Protein AF-A0A662EK58-F1 (afdb_monomer)

Foldseek 3Di:
DLVLLVVCVVVVPPPVVSCVVCVVVVVPPQDPVNSVVSVVVVVVVVVCVVPPDPPPDDPVDDDDDDDDDDDPDDDDPDDD

Mean predicted aligned error: 11.65 Å

Radius of gyration: 18.27 Å; Cα contacts (8 Å, |Δi|>4): 17; chains: 1; bounding box: 47×27×44 Å

Structure (mmCIF, N/CA/C/O backbone):
data_AF-A0A662EK58-F1
#
_entry.id   AF-A0A662EK58-F1
#
loop_
_atom_site.group_PDB
_atom_site.id
_atom_site.type_symbol
_atom_site.label_atom_id
_atom_site.label_alt_id
_atom_site.label_comp_id
_atom_site.label_asym_id
_atom_site.label_entity_id
_atom_site.label_seq_id
_atom_site.pdbx_PDB_ins_code
_atom_site.Cartn_x
_atom_site.Cartn_y
_atom_site.Cartn_z
_atom_site.occupancy
_atom_site.B_iso_or_equiv
_atom_site.auth_seq_id
_atom_site.auth_comp_id
_atom_site.auth_asym_id
_atom_site.auth_atom_id
_atom_site.pdbx_PDB_model_num
ATOM 1 N N . MET A 1 1 ? -20.315 1.209 -3.501 1.00 56.62 1 MET A N 1
ATOM 2 C CA . MET A 1 1 ? -19.944 0.819 -2.118 1.00 56.62 1 MET A CA 1
ATOM 3 C C . MET A 1 1 ? -18.487 0.383 -1.985 1.00 56.62 1 MET A C 1
ATOM 5 O O . MET A 1 1 ? -17.833 0.884 -1.085 1.00 56.62 1 MET A O 1
ATOM 9 N N . VAL A 1 2 ? -17.958 -0.480 -2.864 1.00 64.62 2 VAL A N 1
ATOM 10 C CA . VAL A 1 2 ? -16.547 -0.930 -2.808 1.00 64.62 2 VAL A CA 1
ATOM 11 C C . VAL A 1 2 ? -15.545 0.215 -3.027 1.00 64.62 2 VAL A C 1
ATOM 13 O O . VAL A 1 2 ? -14.567 0.297 -2.297 1.00 64.62 2 VAL A O 1
ATOM 16 N N . GLN A 1 3 ? -15.835 1.163 -3.931 1.00 66.44 3 GLN A N 1
ATOM 17 C CA . GLN A 1 3 ? -14.908 2.260 -4.252 1.00 66.44 3 GLN A CA 1
ATOM 18 C C . GLN A 1 3 ? -14.470 3.107 -3.052 1.00 66.44 3 GLN A C 1
ATOM 20 O O . GLN A 1 3 ? -13.296 3.423 -2.957 1.00 66.44 3 GLN A O 1
ATOM 25 N N . VAL A 1 4 ? -15.362 3.426 -2.107 1.00 67.38 4 VAL A N 1
ATOM 26 C CA . VAL A 1 4 ? -14.999 4.240 -0.930 1.00 67.38 4 VAL A CA 1
ATOM 27 C C . VAL A 1 4 ? -13.985 3.508 -0.046 1.00 67.38 4 VAL A C 1
ATOM 29 O O . VAL A 1 4 ? -13.058 4.123 0.471 1.00 67.38 4 VAL A O 1
ATOM 32 N N . VAL A 1 5 ? -14.137 2.189 0.108 1.00 70.00 5 VAL A N 1
ATOM 33 C CA . VAL A 1 5 ? -13.218 1.361 0.904 1.00 70.00 5 VAL A CA 1
ATOM 34 C C . VAL A 1 5 ? -11.877 1.207 0.186 1.00 70.00 5 VAL A C 1
ATOM 36 O O . VAL A 1 5 ? -10.835 1.317 0.827 1.00 70.00 5 VAL A O 1
ATOM 39 N N . THR A 1 6 ? -11.894 1.026 -1.136 1.00 69.00 6 THR A N 1
ATOM 40 C CA . THR A 1 6 ? -10.683 0.985 -1.966 1.00 69.00 6 THR A CA 1
ATOM 41 C C . THR A 1 6 ? -9.914 2.303 -1.910 1.00 69.00 6 THR A C 1
ATOM 43 O O . THR A 1 6 ? -8.717 2.289 -1.639 1.00 69.00 6 THR A O 1
ATOM 46 N N . GLU A 1 7 ? -10.597 3.435 -2.091 1.00 69.56 7 GLU A N 1
ATOM 47 C CA . GLU A 1 7 ? -10.018 4.780 -2.002 1.00 69.56 7 GLU A CA 1
ATOM 48 C C . GLU A 1 7 ? -9.375 4.994 -0.628 1.00 69.56 7 GLU A C 1
ATOM 50 O O . GLU A 1 7 ? -8.214 5.373 -0.532 1.00 69.56 7 GLU A O 1
ATOM 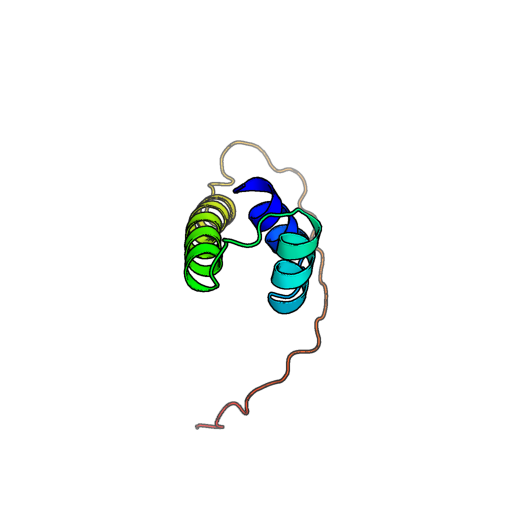55 N N . CYS A 1 8 ? -10.091 4.665 0.451 1.00 71.62 8 CYS A N 1
ATOM 56 C CA . CYS A 1 8 ? -9.575 4.798 1.811 1.00 71.62 8 CYS A CA 1
ATOM 57 C C . CYS A 1 8 ? -8.324 3.946 2.062 1.00 71.62 8 CYS A C 1
ATOM 59 O O . CYS A 1 8 ? -7.397 4.411 2.721 1.00 71.62 8 CYS A O 1
ATOM 61 N N . TYR A 1 9 ? -8.291 2.714 1.550 1.00 71.31 9 TYR A N 1
ATOM 62 C CA . TYR A 1 9 ? -7.144 1.821 1.708 1.00 71.31 9 TYR A CA 1
ATOM 63 C C . TYR A 1 9 ? -5.929 2.315 0.910 1.00 71.31 9 TYR A C 1
ATOM 65 O O . TYR A 1 9 ? -4.822 2.348 1.439 1.00 71.31 9 TYR A O 1
ATOM 73 N N . VAL A 1 10 ? -6.136 2.772 -0.330 1.00 71.56 10 VAL A N 1
ATOM 74 C CA . VAL A 1 10 ? -5.073 3.332 -1.185 1.00 71.56 10 VAL A CA 1
ATOM 75 C C . VAL A 1 10 ? -4.526 4.644 -0.617 1.00 71.56 10 VAL A C 1
ATOM 77 O O . VAL A 1 10 ? -3.320 4.866 -0.629 1.00 71.56 10 VAL A O 1
ATOM 80 N N . GLN A 1 11 ?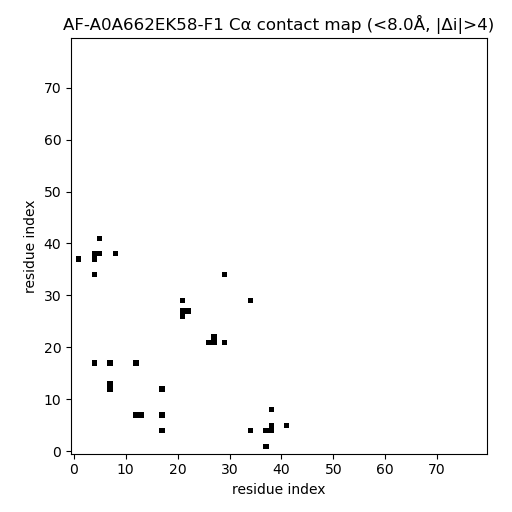 -5.397 5.492 -0.070 1.00 74.81 11 GLN A N 1
ATOM 81 C CA . GLN A 1 11 ? -5.035 6.781 0.526 1.00 74.81 11 GLN A CA 1
ATOM 82 C C . GLN A 1 11 ? -4.478 6.654 1.960 1.00 74.81 11 GLN A C 1
ATOM 84 O O . GLN A 1 11 ? -4.184 7.663 2.600 1.00 74.81 11 GLN A O 1
ATOM 89 N N . GLY A 1 12 ? -4.353 5.436 2.507 1.00 68.50 12 GLY A N 1
ATOM 90 C CA . GLY A 1 12 ? -3.818 5.216 3.858 1.00 68.50 12 GLY A CA 1
ATOM 91 C C . GLY A 1 12 ? -4.698 5.795 4.972 1.00 68.50 12 GLY A C 1
ATOM 92 O O . GLY A 1 12 ? -4.215 6.163 6.047 1.00 68.50 12 GLY A O 1
ATOM 93 N N . VAL A 1 13 ? -6.003 5.909 4.726 1.00 69.31 13 VAL A N 1
ATOM 94 C CA . VAL A 1 13 ? -6.970 6.410 5.702 1.00 69.31 13 VAL A CA 1
ATOM 95 C C . VAL A 1 13 ? -7.100 5.377 6.820 1.00 69.31 13 VAL A C 1
ATOM 97 O O . VAL A 1 13 ? -7.458 4.225 6.587 1.00 69.31 13 VAL A O 1
ATOM 100 N N . SER A 1 14 ? -6.806 5.781 8.059 1.00 64.75 14 SER A N 1
ATOM 101 C CA . SER A 1 14 ? -6.892 4.876 9.209 1.00 64.75 14 SER A CA 1
ATOM 102 C C . SER A 1 14 ? -8.292 4.272 9.338 1.00 64.75 14 SER A C 1
ATOM 104 O O . SER A 1 14 ? -9.295 4.936 9.078 1.00 64.75 14 SER A O 1
ATOM 106 N N . THR A 1 15 ? -8.385 3.023 9.799 1.00 63.19 15 THR A N 1
ATOM 107 C CA . THR A 1 15 ? -9.659 2.287 9.938 1.00 63.19 15 THR A CA 1
ATOM 108 C C . THR A 1 15 ? -10.719 3.047 10.746 1.00 63.19 15 THR A C 1
ATOM 110 O O . THR A 1 15 ? -11.904 2.966 10.443 1.00 63.19 15 THR A O 1
ATOM 113 N N . ARG A 1 16 ? -10.302 3.873 11.717 1.00 64.00 16 ARG A N 1
ATOM 114 C CA . ARG A 1 16 ? -11.177 4.802 12.460 1.00 64.00 16 ARG A CA 1
ATOM 115 C C . ARG A 1 16 ? -11.759 5.927 11.603 1.00 64.00 16 ARG A C 1
ATOM 117 O O . ARG A 1 16 ? -12.887 6.355 11.824 1.00 64.00 16 ARG A O 1
ATOM 124 N N . ARG A 1 17 ? -10.975 6.449 10.666 1.00 63.72 17 ARG A N 1
ATOM 125 C CA . ARG A 1 17 ? -11.351 7.562 9.790 1.00 63.72 17 ARG A CA 1
ATOM 126 C C . ARG A 1 17 ? -12.223 7.070 8.625 1.00 63.72 17 ARG A C 1
ATOM 128 O O . ARG A 1 17 ? -13.088 7.814 8.173 1.00 63.72 17 ARG A O 1
ATOM 135 N N . VAL A 1 18 ? -12.085 5.794 8.246 1.00 68.25 18 VAL A N 1
ATOM 136 C CA . VAL A 1 18 ? -13.021 5.088 7.354 1.00 68.25 18 VAL A CA 1
ATOM 137 C C . VAL A 1 18 ? -14.423 5.021 7.961 1.00 68.25 18 VAL A C 1
ATOM 139 O O . VAL A 1 18 ? -15.368 5.429 7.299 1.00 68.25 18 VAL A O 1
ATOM 142 N N . ASP A 1 19 ? -14.570 4.612 9.227 1.00 69.50 19 ASP A N 1
ATOM 143 C CA . ASP A 1 19 ? -15.882 4.577 9.908 1.00 69.50 19 ASP A CA 1
ATOM 144 C C . ASP A 1 19 ? -16.570 5.961 9.923 1.00 69.50 19 ASP A C 1
ATOM 146 O O . ASP A 1 19 ? -17.787 6.065 9.754 1.00 69.50 19 ASP A O 1
ATOM 150 N N . GLY A 1 20 ? -15.787 7.036 10.080 1.00 70.56 20 GLY A N 1
ATOM 151 C CA . GLY A 1 20 ? -16.276 8.415 9.994 1.00 70.56 20 GLY A CA 1
ATOM 152 C C . GLY A 1 20 ? -16.790 8.779 8.599 1.00 70.56 20 GLY A C 1
ATOM 153 O O . GLY A 1 20 ? -17.919 9.243 8.470 1.00 70.56 20 GLY A O 1
ATOM 154 N N . LEU A 1 21 ? -16.004 8.501 7.553 1.00 68.50 21 LEU A N 1
ATOM 155 C CA . LEU A 1 21 ? -16.394 8.727 6.152 1.00 68.50 21 LEU A CA 1
ATOM 156 C C . LEU A 1 21 ? -17.636 7.924 5.756 1.00 68.50 21 LEU A C 1
ATOM 158 O O . LEU A 1 21 ? -18.519 8.435 5.075 1.00 68.50 21 LEU A O 1
ATOM 162 N N . VAL A 1 22 ? -17.729 6.681 6.216 1.00 69.19 22 VAL A N 1
ATOM 163 C CA . VAL A 1 22 ? -18.866 5.786 5.969 1.00 69.19 22 VAL A CA 1
ATOM 164 C C . VAL A 1 22 ? -20.150 6.343 6.584 1.00 69.19 22 VAL A C 1
ATOM 166 O O . VAL A 1 22 ? -21.190 6.322 5.927 1.00 69.19 22 VAL A O 1
ATOM 169 N N . ARG A 1 23 ? -20.083 6.915 7.793 1.00 67.19 23 ARG A N 1
ATOM 170 C CA . ARG A 1 23 ? -21.213 7.640 8.397 1.00 67.19 23 ARG A CA 1
ATOM 171 C C . ARG A 1 23 ? -21.558 8.919 7.634 1.00 67.19 23 ARG A C 1
ATOM 173 O O . ARG A 1 23 ? -22.724 9.136 7.328 1.00 67.19 23 ARG A O 1
ATOM 180 N N . THR A 1 24 ? -20.567 9.737 7.276 1.00 66.62 24 THR A N 1
ATOM 181 C CA . THR A 1 24 ? -20.785 10.994 6.532 1.00 66.62 24 THR A CA 1
ATOM 182 C C . THR A 1 24 ? -21.406 10.765 5.152 1.00 66.62 24 THR A C 1
ATOM 184 O O . THR A 1 24 ? -22.193 11.585 4.692 1.00 66.62 24 THR A O 1
ATOM 187 N N . LEU A 1 25 ? -21.094 9.641 4.506 1.00 70.19 25 LEU A N 1
ATOM 188 C CA . LEU A 1 25 ? -21.634 9.261 3.198 1.00 70.19 25 LEU A CA 1
ATOM 189 C C . LEU A 1 25 ? -22.977 8.504 3.283 1.00 70.19 25 LEU A C 1
ATOM 191 O O . LEU A 1 25 ? -23.443 7.990 2.269 1.00 70.19 25 LEU A O 1
ATOM 195 N N . GLY A 1 26 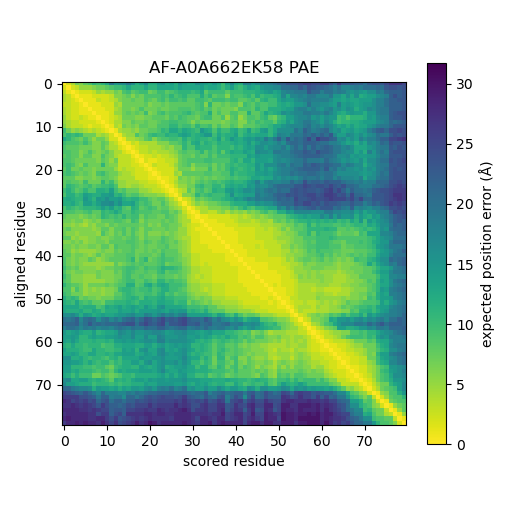? -23.598 8.407 4.467 1.00 62.09 26 GLY A N 1
ATOM 196 C CA . GLY A 1 26 ? -24.898 7.746 4.656 1.00 62.09 26 GLY A CA 1
ATOM 197 C C . GLY A 1 26 ? -24.855 6.216 4.543 1.00 62.09 26 GLY A C 1
ATOM 198 O O . GLY A 1 26 ? -25.883 5.569 4.366 1.00 62.09 26 GLY A O 1
ATOM 199 N N . LEU A 1 27 ? -23.669 5.610 4.645 1.00 66.81 27 LEU A N 1
ATOM 200 C CA . LEU A 1 27 ? -23.445 4.163 4.552 1.00 66.81 27 LEU A CA 1
ATOM 201 C C . LEU A 1 27 ? -23.482 3.496 5.942 1.00 66.81 27 LEU A C 1
ATOM 203 O O . LEU A 1 27 ? -22.708 2.579 6.223 1.00 66.81 27 LEU A O 1
ATOM 207 N N . GLU A 1 28 ? -24.393 3.944 6.811 1.00 60.94 28 GLU A N 1
ATOM 208 C CA . GLU A 1 28 ? -24.486 3.606 8.246 1.00 60.94 28 GLU A CA 1
ATOM 209 C C . GLU A 1 28 ? -24.620 2.098 8.559 1.00 60.94 28 GLU A C 1
ATOM 211 O O . GLU A 1 28 ? -24.425 1.681 9.698 1.00 60.94 28 GLU A O 1
ATOM 216 N N . GLY A 1 29 ? -24.890 1.258 7.554 1.00 61.00 29 GLY A N 1
ATOM 217 C CA . GLY A 1 29 ? -25.010 -0.199 7.682 1.00 61.00 29 GLY A CA 1
ATOM 218 C C . GLY A 1 29 ? -23.730 -1.006 7.424 1.00 61.00 29 GLY A C 1
ATOM 219 O O . GLY A 1 29 ? -23.792 -2.238 7.366 1.00 61.00 29 GLY A O 1
ATOM 220 N N . MET A 1 30 ? -22.572 -0.374 7.201 1.00 66.19 30 MET A N 1
ATOM 221 C CA . MET A 1 30 ? -21.337 -1.114 6.916 1.00 66.19 30 MET A CA 1
ATOM 222 C C . MET A 1 30 ? -20.614 -1.514 8.209 1.00 66.19 30 MET A C 1
ATOM 224 O O . MET A 1 30 ? -20.028 -0.696 8.909 1.00 66.19 30 MET A O 1
ATOM 228 N N . THR A 1 31 ? -20.662 -2.805 8.535 1.00 71.00 31 THR A N 1
ATOM 229 C CA . THR A 1 31 ? -20.038 -3.355 9.742 1.00 71.00 31 THR A CA 1
ATOM 230 C C . THR A 1 31 ? -18.519 -3.465 9.602 1.00 71.00 31 THR A C 1
ATOM 232 O O . THR A 1 31 ? -17.989 -3.656 8.504 1.00 71.00 31 THR A O 1
ATOM 235 N N . LYS A 1 32 ? -17.803 -3.467 10.736 1.00 68.19 32 LYS A N 1
ATOM 236 C CA . LYS A 1 32 ? -16.351 -3.733 10.780 1.00 68.19 32 LYS A CA 1
ATOM 237 C C . LYS A 1 32 ? -15.963 -5.026 10.051 1.00 68.19 32 LYS A C 1
ATOM 239 O O . LYS A 1 32 ? -14.937 -5.073 9.379 1.00 68.19 32 LYS A O 1
ATOM 244 N N . SER A 1 33 ? -16.796 -6.066 10.146 1.00 72.50 33 SER A N 1
ATOM 245 C CA . SER A 1 33 ? -16.580 -7.336 9.444 1.00 72.50 33 SER A CA 1
ATOM 246 C C . SER A 1 33 ? -16.698 -7.196 7.924 1.00 72.50 33 SER A C 1
ATOM 248 O O . SER A 1 33 ? -15.902 -7.791 7.202 1.00 72.50 33 SER A O 1
ATOM 250 N N . ARG A 1 34 ? -17.625 -6.367 7.428 1.00 73.75 34 ARG A N 1
ATOM 251 C CA . ARG A 1 34 ? -17.783 -6.084 5.995 1.00 73.75 34 ARG A CA 1
ATOM 252 C C . ARG A 1 34 ? -16.625 -5.252 5.442 1.00 73.75 34 ARG A C 1
ATOM 254 O O . ARG A 1 34 ? -16.142 -5.550 4.355 1.00 73.75 34 ARG A O 1
ATOM 261 N N . VAL A 1 35 ? -16.132 -4.277 6.206 1.00 73.31 35 VAL A N 1
ATOM 262 C CA . VAL A 1 35 ? -14.924 -3.506 5.852 1.00 73.31 35 VAL A CA 1
ATOM 263 C C . VAL A 1 35 ? -13.695 -4.415 5.797 1.00 73.31 35 VAL A C 1
ATOM 265 O O . VAL A 1 35 ? -12.942 -4.371 4.830 1.00 73.31 35 VAL A O 1
ATOM 268 N N . SER A 1 36 ? -13.519 -5.292 6.789 1.00 76.12 36 SER A N 1
ATOM 269 C CA . SER A 1 36 ? -12.414 -6.257 6.795 1.00 76.12 36 SER A CA 1
ATOM 270 C C . SER A 1 36 ? -12.494 -7.251 5.629 1.00 76.12 36 SER A C 1
ATOM 272 O O . SER A 1 36 ? -11.466 -7.578 5.043 1.00 76.12 36 SER A O 1
ATOM 274 N N . ALA A 1 37 ? -13.694 -7.708 5.254 1.00 80.50 37 ALA A N 1
ATOM 275 C CA . ALA A 1 37 ? -13.878 -8.586 4.098 1.00 80.50 37 ALA A CA 1
ATOM 276 C C . ALA A 1 37 ? -13.494 -7.900 2.775 1.00 80.50 37 ALA A C 1
ATOM 278 O O . ALA A 1 37 ? -12.796 -8.500 1.964 1.00 80.50 37 ALA A O 1
ATOM 279 N N . LEU A 1 38 ? -13.889 -6.635 2.592 1.00 78.56 38 LEU A N 1
ATOM 280 C CA . LEU A 1 38 ? -13.519 -5.839 1.416 1.00 78.56 38 LEU A CA 1
ATOM 281 C C . LEU A 1 38 ? -12.013 -5.552 1.358 1.00 78.56 38 LEU A C 1
ATOM 283 O O . LEU A 1 38 ? -11.418 -5.616 0.287 1.00 78.56 38 LEU A O 1
ATOM 287 N N . ALA A 1 39 ? -11.380 -5.289 2.505 1.00 77.69 39 ALA A N 1
ATOM 288 C CA . ALA A 1 39 ? -9.928 -5.127 2.575 1.00 77.69 39 ALA A CA 1
ATOM 289 C C . ALA A 1 39 ? -9.192 -6.410 2.146 1.00 77.69 39 ALA A C 1
ATOM 291 O O . ALA A 1 39 ? -8.283 -6.344 1.328 1.00 77.69 39 ALA A O 1
ATOM 292 N N . LYS A 1 40 ? -9.649 -7.588 2.600 1.00 81.31 40 LYS A N 1
ATOM 293 C CA . LYS A 1 40 ? -9.068 -8.886 2.198 1.00 81.31 40 LYS A CA 1
ATOM 294 C C . LYS A 1 40 ? -9.184 -9.167 0.700 1.00 81.31 40 LYS A C 1
ATOM 296 O O . LYS A 1 40 ? -8.321 -9.824 0.125 1.00 81.31 40 LYS A O 1
ATOM 301 N N . GLU A 1 41 ? -10.269 -8.733 0.067 1.00 83.12 41 GLU A N 1
ATOM 302 C CA . GLU A 1 41 ? -10.424 -8.844 -1.385 1.00 83.12 41 GLU A CA 1
ATOM 303 C C . GLU A 1 41 ? -9.409 -7.955 -2.115 1.00 83.12 41 GLU A C 1
ATOM 305 O O . GLU A 1 41 ? -8.766 -8.398 -3.069 1.00 83.12 41 GLU A O 1
ATOM 310 N N . LEU A 1 42 ? -9.202 -6.735 -1.614 1.00 81.06 42 LEU A N 1
ATOM 311 C CA . LEU A 1 42 ? -8.212 -5.803 -2.143 1.00 81.06 42 LEU A CA 1
ATOM 312 C C . LEU A 1 42 ? -6.773 -6.306 -1.958 1.00 81.06 42 LEU A C 1
ATOM 314 O O . LEU A 1 42 ? -5.957 -6.134 -2.863 1.00 81.06 42 LEU A O 1
ATOM 318 N N . ASP A 1 43 ? -6.476 -6.982 -0.846 1.00 84.12 43 ASP A N 1
ATOM 319 C CA . ASP A 1 43 ? -5.161 -7.586 -0.598 1.00 84.12 43 ASP A CA 1
ATOM 320 C C . ASP A 1 43 ? -4.774 -8.574 -1.715 1.00 84.12 43 ASP A C 1
ATOM 322 O O . ASP A 1 43 ? -3.633 -8.564 -2.175 1.00 84.12 43 ASP A O 1
ATOM 326 N N . ARG A 1 44 ? -5.730 -9.361 -2.236 1.00 85.62 44 ARG A N 1
ATOM 327 C CA . ARG A 1 44 ? -5.482 -10.277 -3.370 1.00 85.62 44 ARG A CA 1
ATOM 328 C C . ARG A 1 44 ? -5.130 -9.534 -4.657 1.00 85.62 44 ARG A C 1
ATOM 330 O O . ARG A 1 44 ? -4.258 -9.970 -5.404 1.00 85.62 44 ARG A O 1
ATOM 337 N N . LEU A 1 45 ? -5.803 -8.414 -4.929 1.00 85.31 45 LEU A N 1
ATOM 338 C CA . LEU A 1 45 ? -5.496 -7.573 -6.090 1.00 85.31 45 LEU A CA 1
ATOM 339 C C . LEU A 1 45 ? -4.105 -6.940 -5.953 1.00 85.31 45 LEU A C 1
ATOM 341 O O . LEU A 1 45 ? -3.337 -6.920 -6.917 1.00 85.31 45 LEU A O 1
ATOM 345 N N . ALA A 1 46 ? -3.760 -6.472 -4.751 1.00 85.88 46 ALA A N 1
ATOM 346 C CA . ALA A 1 46 ? -2.443 -5.920 -4.450 1.00 85.88 46 ALA A CA 1
ATOM 347 C C . ALA A 1 46 ? -1.332 -6.974 -4.587 1.00 85.88 46 ALA A C 1
ATOM 349 O O . ALA A 1 46 ? -0.262 -6.679 -5.121 1.00 85.88 46 ALA A O 1
ATOM 350 N N . GLU A 1 47 ? -1.589 -8.209 -4.160 1.00 88.44 47 GLU A N 1
ATOM 351 C CA . GLU A 1 47 ? -0.663 -9.332 -4.308 1.00 88.44 47 GLU A CA 1
ATOM 352 C C . GLU A 1 47 ? -0.437 -9.699 -5.780 1.00 88.44 47 GLU A C 1
ATOM 354 O O . GLU A 1 47 ? 0.710 -9.827 -6.214 1.00 88.44 47 GLU A O 1
ATOM 359 N N . GLY A 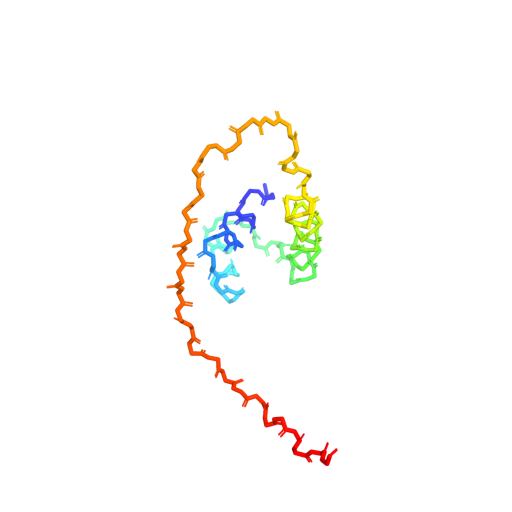1 48 ? -1.507 -9.768 -6.578 1.00 88.44 48 GLY A N 1
ATOM 360 C CA . GLY A 1 48 ? -1.406 -9.977 -8.024 1.00 88.44 48 GLY A CA 1
ATOM 361 C C . GLY A 1 48 ? -0.622 -8.865 -8.729 1.00 88.44 48 GLY A C 1
A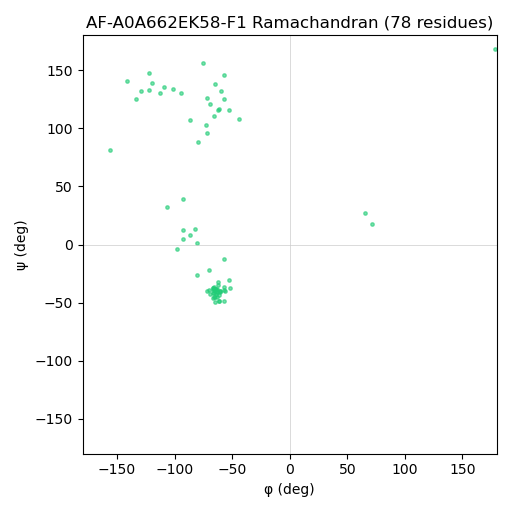TOM 362 O O . GLY A 1 48 ? 0.202 -9.141 -9.599 1.00 88.44 48 GLY A O 1
ATOM 363 N N . PHE A 1 49 ? -0.813 -7.609 -8.318 1.00 86.75 49 PHE A N 1
ATOM 364 C CA . PHE A 1 49 ? -0.022 -6.491 -8.830 1.00 86.75 49 PHE A CA 1
ATOM 365 C C . PHE A 1 49 ? 1.453 -6.602 -8.429 1.00 86.75 49 PHE A C 1
ATOM 367 O O . PHE A 1 49 ? 2.321 -6.388 -9.275 1.00 86.75 49 PHE A O 1
ATOM 374 N N . ARG A 1 50 ? 1.752 -6.933 -7.167 1.00 87.88 50 ARG A N 1
ATOM 375 C CA . ARG A 1 50 ? 3.125 -7.056 -6.649 1.00 87.88 50 ARG A CA 1
ATOM 376 C C . ARG A 1 50 ? 3.911 -8.168 -7.343 1.00 87.88 50 ARG A C 1
ATOM 378 O O . ARG A 1 50 ? 5.073 -7.956 -7.666 1.00 87.88 50 ARG A O 1
ATOM 385 N N . ASN A 1 51 ? 3.276 -9.311 -7.593 1.00 90.88 51 ASN A N 1
ATOM 386 C CA . ASN A 1 51 ? 3.916 -10.497 -8.172 1.00 90.88 51 ASN A CA 1
ATOM 387 C C . ASN A 1 51 ? 3.811 -10.562 -9.704 1.00 90.88 51 ASN A C 1
ATOM 389 O O . ASN A 1 51 ? 4.064 -11.608 -10.304 1.00 90.88 51 ASN A O 1
ATOM 393 N N . ARG A 1 52 ? 3.402 -9.469 -10.358 1.00 89.88 52 ARG A N 1
ATOM 394 C CA . ARG A 1 52 ? 3.237 -9.453 -11.813 1.00 89.88 52 ARG A CA 1
ATOM 395 C C . ARG A 1 52 ? 4.589 -9.656 -12.522 1.00 89.88 52 ARG A C 1
ATOM 397 O O . ARG A 1 52 ? 5.570 -9.022 -12.126 1.00 89.88 52 ARG A O 1
ATOM 404 N N . PRO A 1 53 ? 4.648 -10.459 -13.600 1.00 87.44 53 PRO A N 1
ATOM 405 C CA . PRO A 1 53 ? 5.849 -10.570 -14.419 1.00 87.44 53 PRO A CA 1
ATOM 406 C C . PRO A 1 53 ? 6.249 -9.212 -15.012 1.00 87.44 53 PRO A C 1
ATOM 408 O O . PRO A 1 53 ? 5.416 -8.498 -15.576 1.00 87.44 53 PRO A O 1
ATOM 411 N N . LEU A 1 54 ? 7.530 -8.866 -14.882 1.00 82.88 54 LEU A N 1
ATOM 412 C CA . LEU A 1 54 ? 8.160 -7.681 -15.479 1.00 82.88 54 LEU A CA 1
ATOM 413 C C . LEU A 1 54 ? 9.067 -8.087 -16.653 1.00 82.88 54 LEU A C 1
ATOM 415 O O . LEU A 1 54 ? 10.108 -7.491 -16.886 1.00 82.88 54 LEU A O 1
ATOM 419 N N . ASP A 1 55 ? 8.708 -9.148 -17.368 1.00 81.62 55 ASP A N 1
ATOM 420 C CA . ASP A 1 55 ? 9.464 -9.734 -18.483 1.00 81.62 55 ASP A CA 1
ATOM 421 C C . ASP A 1 55 ? 8.949 -9.280 -19.862 1.00 81.62 55 ASP A C 1
ATOM 423 O O . ASP A 1 55 ? 9.531 -9.605 -20.895 1.00 81.62 55 ASP A O 1
ATOM 427 N N . ARG A 1 56 ? 7.862 -8.498 -19.895 1.00 75.56 56 ARG A N 1
ATOM 428 C CA . ARG A 1 56 ? 7.112 -8.161 -21.118 1.00 75.56 56 ARG A CA 1
ATOM 429 C C . ARG A 1 56 ? 7.684 -7.015 -21.965 1.00 75.56 56 ARG A C 1
ATOM 431 O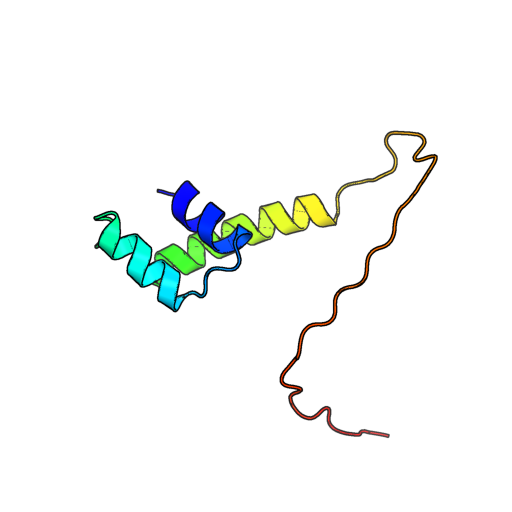 O . ARG A 1 56 ? 6.993 -6.531 -22.858 1.00 75.56 56 ARG A O 1
ATOM 438 N N . GLY A 1 57 ? 8.916 -6.571 -21.737 1.00 72.50 57 GLY A N 1
ATOM 439 C CA . GLY A 1 57 ? 9.544 -5.556 -22.586 1.00 72.50 57 GLY A CA 1
ATOM 440 C C . GLY A 1 57 ? 10.943 -5.145 -22.131 1.00 72.50 57 GLY A C 1
ATOM 441 O O . GLY A 1 57 ? 11.355 -5.485 -21.023 1.00 72.50 57 GLY A O 1
ATOM 442 N N . PRO A 1 58 ? 11.693 -4.404 -22.965 1.00 81.62 58 PRO A N 1
ATOM 443 C CA . PRO A 1 58 ? 12.971 -3.848 -22.549 1.00 81.62 58 PRO A CA 1
ATOM 444 C C . PRO A 1 58 ? 12.740 -2.687 -21.570 1.00 81.62 58 PRO A C 1
ATOM 446 O O . PRO A 1 58 ? 12.400 -1.572 -21.965 1.00 81.62 58 PRO A O 1
ATOM 449 N N . TYR A 1 59 ? 12.950 -2.936 -20.279 1.00 83.44 59 TYR A N 1
ATOM 450 C CA . TYR A 1 59 ? 13.046 -1.886 -19.263 1.00 83.44 59 TYR A CA 1
ATOM 451 C C . TYR A 1 59 ? 14.453 -1.281 -19.313 1.00 83.44 59 TYR A C 1
ATOM 453 O O . TYR A 1 59 ? 15.364 -1.747 -18.637 1.00 83.44 59 TYR A O 1
ATOM 461 N N . MET A 1 60 ? 14.654 -0.266 -20.157 1.00 84.75 60 MET A N 1
ATOM 462 C CA . MET A 1 60 ? 15.982 0.336 -20.361 1.00 84.75 60 MET A CA 1
ATOM 463 C C . MET A 1 60 ? 16.488 1.141 -19.157 1.00 84.75 60 MET A C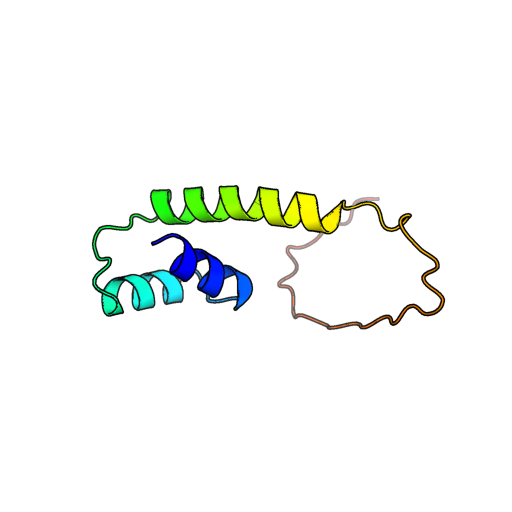 1
ATOM 465 O O . MET A 1 60 ? 17.691 1.336 -19.012 1.00 84.75 60 MET A O 1
ATOM 469 N N . PHE A 1 61 ? 15.580 1.593 -18.289 1.00 85.69 61 PHE A N 1
ATOM 470 C CA . PHE A 1 61 ? 15.893 2.406 -17.118 1.00 85.69 61 PHE A CA 1
ATOM 471 C C . PHE A 1 61 ? 15.011 1.994 -15.936 1.00 85.69 61 PHE A C 1
ATOM 473 O O . PHE A 1 61 ? 13.820 1.731 -16.109 1.00 85.69 61 PHE A O 1
ATOM 480 N N . VAL A 1 62 ? 15.592 1.967 -14.734 1.00 86.38 62 VAL A N 1
ATOM 481 C CA . VAL A 1 62 ? 14.902 1.675 -13.467 1.00 86.38 62 VAL A CA 1
ATOM 482 C C . VAL A 1 62 ? 15.244 2.772 -12.475 1.00 86.38 62 VAL A C 1
ATOM 484 O O . VAL A 1 62 ? 16.406 3.149 -12.342 1.00 86.38 62 VAL A O 1
ATOM 487 N N . TRP A 1 63 ? 14.228 3.316 -11.813 1.00 88.88 63 TRP A N 1
ATO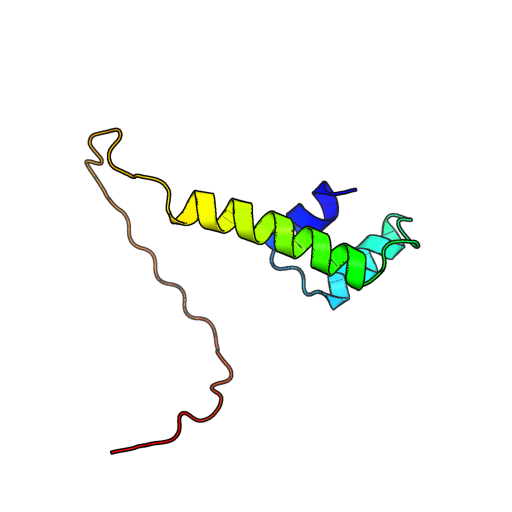M 488 C CA . TRP A 1 63 ? 14.389 4.339 -10.786 1.00 88.88 63 TRP A CA 1
ATOM 489 C C . TRP A 1 63 ? 14.068 3.707 -9.434 1.00 88.88 63 TRP A C 1
ATOM 491 O O . TRP A 1 63 ? 13.095 2.961 -9.313 1.00 88.88 63 TRP A O 1
ATOM 501 N N . LEU A 1 64 ? 14.905 3.984 -8.439 1.00 89.69 64 LEU A N 1
ATOM 502 C CA . LEU A 1 64 ? 14.743 3.504 -7.072 1.00 89.69 64 LEU A CA 1
ATOM 503 C C . LEU A 1 64 ? 14.445 4.704 -6.174 1.00 89.69 64 LEU A C 1
ATOM 505 O O . LEU A 1 64 ? 15.169 5.695 -6.224 1.00 89.69 64 LEU A O 1
ATOM 509 N N . ASP A 1 65 ? 13.407 4.590 -5.355 1.00 91.81 65 ASP A N 1
ATOM 510 C CA . ASP A 1 65 ? 13.049 5.572 -4.333 1.00 91.81 65 ASP A CA 1
ATOM 511 C C . ASP A 1 65 ? 13.023 4.889 -2.959 1.00 91.81 65 ASP A C 1
ATOM 513 O O . ASP A 1 65 ? 12.712 3.697 -2.857 1.00 91.81 65 ASP A O 1
ATOM 517 N N . ALA A 1 66 ? 13.382 5.628 -1.910 1.00 91.06 66 ALA A N 1
ATOM 518 C CA . ALA A 1 66 ? 13.404 5.126 -0.543 1.00 91.06 66 ALA A CA 1
ATOM 519 C C . ALA A 1 66 ? 12.726 6.123 0.400 1.00 91.06 66 ALA A C 1
ATOM 521 O O . ALA A 1 66 ? 13.129 7.280 0.503 1.00 91.06 66 ALA A O 1
ATOM 522 N N . MET A 1 67 ? 11.735 5.636 1.144 1.00 89.25 67 MET A N 1
ATOM 523 C CA . MET A 1 67 ? 11.016 6.392 2.167 1.00 89.25 67 MET A CA 1
ATOM 524 C C . MET A 1 67 ? 11.181 5.727 3.533 1.00 89.25 67 MET A C 1
ATOM 526 O O . MET A 1 67 ? 11.123 4.502 3.651 1.00 89.25 67 MET A O 1
ATOM 530 N N . THR A 1 68 ? 11.370 6.533 4.579 1.00 89.31 68 THR A N 1
ATOM 531 C CA . THR A 1 68 ? 11.465 6.058 5.963 1.00 89.31 68 THR A CA 1
ATOM 532 C C . THR A 1 68 ? 10.150 6.297 6.696 1.00 89.31 68 THR A C 1
ATOM 534 O O . THR A 1 68 ? 9.572 7.381 6.641 1.00 89.31 68 THR A O 1
ATOM 537 N N . TYR A 1 69 ? 9.680 5.277 7.414 1.00 86.12 69 TYR A N 1
ATOM 538 C CA . TYR A 1 69 ? 8.514 5.381 8.286 1.00 86.12 69 TYR A CA 1
ATOM 539 C C . TYR A 1 69 ? 8.916 4.997 9.710 1.00 86.12 69 TYR A C 1
ATOM 541 O O . TYR A 1 69 ? 9.581 3.972 9.891 1.00 86.12 69 TYR A O 1
ATOM 549 N N . PRO A 1 70 ? 8.534 5.784 10.732 1.00 83.94 70 PRO A N 1
ATOM 550 C CA . PRO A 1 70 ? 8.766 5.406 12.115 1.00 83.94 70 PRO A CA 1
ATOM 551 C C . PRO A 1 70 ? 7.919 4.171 12.431 1.00 83.94 70 PRO A C 1
ATOM 553 O O . PRO A 1 70 ? 6.691 4.229 12.488 1.00 83.94 70 PRO A O 1
ATOM 556 N N . LEU A 1 71 ? 8.585 3.037 12.617 1.00 84.50 71 LEU A N 1
ATOM 557 C CA . LEU A 1 71 ? 7.960 1.805 13.073 1.00 84.50 71 LEU A CA 1
ATOM 558 C C . LEU A 1 71 ? 8.108 1.733 14.593 1.00 84.50 71 LEU A C 1
ATOM 560 O O . LEU A 1 71 ? 9.206 1.890 15.126 1.00 84.50 71 LEU A O 1
ATOM 564 N N . HIS A 1 72 ? 7.016 1.459 15.306 1.00 77.44 72 HIS A N 1
ATOM 565 C CA . HIS A 1 72 ? 7.120 1.014 16.691 1.00 77.44 72 HIS A CA 1
ATOM 566 C C . HIS A 1 72 ? 7.656 -0.417 16.676 1.00 77.44 72 HIS A C 1
ATOM 568 O O . HIS A 1 72 ? 6.908 -1.370 16.461 1.00 77.44 72 HIS A O 1
ATOM 574 N N . ALA A 1 73 ? 8.970 -0.556 16.842 1.00 66.19 73 ALA A N 1
ATOM 575 C CA . ALA A 1 73 ? 9.609 -1.853 16.959 1.00 66.19 73 ALA A CA 1
ATOM 576 C C . ALA A 1 73 ? 9.062 -2.569 18.202 1.00 66.19 73 ALA A C 1
ATOM 578 O O . ALA A 1 73 ? 9.250 -2.108 19.328 1.00 66.19 73 ALA A O 1
ATOM 579 N N . GLN A 1 74 ? 8.382 -3.698 18.006 1.00 63.16 74 GLN A N 1
ATOM 580 C CA . GLN A 1 74 ? 8.271 -4.684 19.073 1.00 63.16 74 GLN A CA 1
ATOM 581 C C . GLN A 1 74 ? 9.642 -5.339 19.205 1.00 63.16 74 GLN A C 1
ATOM 583 O O . GLN A 1 74 ? 10.213 -5.776 18.206 1.00 63.16 74 GLN A O 1
ATOM 588 N N . SER A 1 75 ? 10.182 -5.322 20.423 1.00 49.78 75 SER A N 1
ATOM 589 C CA . SER A 1 75 ? 11.504 -5.819 20.786 1.00 49.78 75 SER A CA 1
ATOM 590 C C . SER A 1 75 ? 11.779 -7.168 20.125 1.00 49.78 75 SER A C 1
ATOM 592 O O . SER A 1 75 ? 11.200 -8.184 20.505 1.00 49.78 75 SER A O 1
ATOM 594 N N . ALA A 1 76 ? 12.665 -7.177 19.130 1.00 53.28 76 ALA A N 1
ATOM 595 C CA . ALA A 1 76 ? 13.233 -8.409 18.625 1.00 53.28 76 ALA A CA 1
ATOM 596 C C . ALA A 1 76 ? 14.012 -9.043 19.780 1.00 53.28 76 ALA A C 1
ATOM 598 O O . ALA A 1 76 ? 14.968 -8.455 20.293 1.00 53.28 76 ALA A O 1
ATOM 599 N N . HIS A 1 77 ? 13.561 -10.213 20.228 1.00 48.69 77 HIS A N 1
ATOM 600 C CA . HIS A 1 77 ? 14.345 -11.062 21.107 1.00 48.69 77 HIS A CA 1
ATOM 601 C C . HIS A 1 77 ? 15.719 -11.279 20.464 1.00 48.69 77 HIS A C 1
ATOM 603 O O . HIS A 1 77 ? 15.8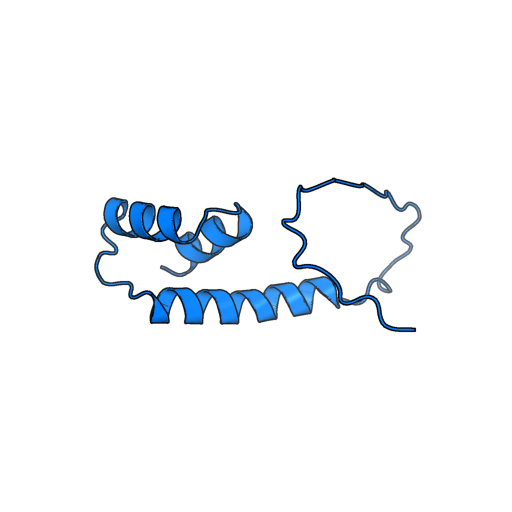26 -11.862 19.387 1.00 48.69 77 HIS A O 1
ATOM 609 N N . GLN A 1 78 ? 16.758 -10.780 21.136 1.00 46.59 78 GLN A N 1
ATOM 610 C CA . GLN A 1 78 ? 18.130 -11.229 20.939 1.00 46.59 78 GLN A CA 1
ATOM 611 C C . GLN A 1 78 ? 18.170 -12.737 21.206 1.00 46.59 78 GLN A C 1
ATOM 613 O O . GLN A 1 78 ? 17.731 -13.189 22.264 1.00 46.59 78 GLN A O 1
ATOM 618 N N . GLY A 1 79 ? 18.674 -13.501 20.243 1.00 52.38 79 GLY A N 1
ATOM 619 C CA . GLY A 1 79 ? 18.769 -14.953 20.316 1.00 52.38 79 GLY A CA 1
ATOM 620 C C . GLY A 1 79 ? 19.867 -15.465 19.393 1.00 52.38 79 GLY A C 1
ATOM 621 O O . GLY A 1 79 ? 19.566 -15.834 18.268 1.00 52.38 79 GLY A O 1
ATOM 622 N N . THR A 1 80 ? 21.092 -15.375 19.921 1.00 43.75 80 THR A N 1
ATOM 623 C CA . THR A 1 80 ? 22.281 -16.244 19.756 1.00 43.75 80 THR A CA 1
ATOM 624 C C . THR A 1 80 ? 22.747 -16.652 18.360 1.00 43.75 80 THR A C 1
ATOM 626 O O . THR A 1 80 ? 22.049 -17.423 17.674 1.00 43.75 80 THR A O 1
#

Sequence (80 aa):
MVQVVTECYVQGVSTRRVDGLVRTLGLEGMTKSRVSALAKELDRLAEGFRNRPLDRGPYMFVWLDAMTYPLHAQSAHQGT

pLDDT: mean 74.02, std 11.59, range [43.75, 91.81]

Solvent-accessible surface area (backbone atoms only — not comparable to full-atom values): 5420 Å² total; per-residue (Å²): 121,65,64,64,56,51,51,33,60,76,71,66,49,50,75,73,55,45,58,50,50,35,49,76,70,70,47,76,82,69,47,73,68,56,53,51,53,54,49,57,56,49,48,54,55,52,48,54,63,71,69,49,86,82,76,89,60,88,76,88,73,85,87,87,87,88,86,88,75,95,71,87,75,74,82,75,78,87,76,135

Secondary structure (DSSP, 8-state):
-HHHHHHHHHTT--HHHHHHHHHHTT-TT--HHHHHHHHHHHHHHHHHHHT----SS-----------------------